Protein AF-A0A9P7HHT6-F1 (afdb_monomer_lite)

Sequence (71 aa):
MSSNGDAVILPTAAGGLANYPQARVTSFTGNHRTLYISGITSRRADGTLDGVKTNEDGTHSLDVKSKHAYA

Organism: NCBI:txid221167

pLDDT: mean 80.57, std 11.28, range [39.28, 92.06]

Structure (mmCIF, N/CA/C/O backbone):
data_AF-A0A9P7HHT6-F1
#
_entry.id   AF-A0A9P7HHT6-F1
#
loop_
_atom_site.group_PDB
_atom_site.id
_atom_site.type_symbol
_atom_site.label_atom_id
_atom_site.label_alt_id
_atom_site.label_comp_id
_atom_site.label_asym_id
_atom_site.label_entity_id
_atom_site.label_seq_id
_atom_site.pdbx_PDB_ins_code
_atom_site.Cartn_x
_atom_site.Cartn_y
_atom_site.Cartn_z
_atom_site.occupancy
_atom_site.B_iso_or_equiv
_atom_site.auth_seq_id
_atom_site.auth_comp_id
_atom_site.auth_asym_id
_atom_site.auth_atom_id
_atom_site.pdbx_PDB_model_num
ATOM 1 N N . MET A 1 1 ? 5.648 -4.316 -24.093 1.00 61.31 1 MET A N 1
ATOM 2 C CA . MET A 1 1 ? 5.326 -3.374 -23.007 1.00 61.31 1 MET A CA 1
ATOM 3 C C . MET A 1 1 ? 4.359 -2.339 -23.527 1.00 61.31 1 MET A C 1
ATOM 5 O O . MET A 1 1 ? 4.590 -1.805 -24.608 1.00 61.31 1 MET A O 1
ATOM 9 N N . SER A 1 2 ? 3.275 -2.085 -22.793 1.00 74.31 2 SER A N 1
ATOM 10 C CA . SER A 1 2 ? 2.421 -0.931 -23.096 1.00 74.31 2 SER A CA 1
ATOM 11 C C . SER A 1 2 ? 3.195 0.375 -22.862 1.00 74.31 2 SER A C 1
ATOM 13 O O . SER A 1 2 ? 4.214 0.366 -22.167 1.00 74.31 2 SER A O 1
ATOM 15 N N . SER A 1 3 ? 2.710 1.508 -23.382 1.00 75.88 3 SER A N 1
ATOM 16 C CA . SER A 1 3 ? 3.294 2.829 -23.077 1.00 75.88 3 SER A CA 1
ATOM 17 C C . SER A 1 3 ? 3.370 3.105 -21.569 1.00 75.88 3 SER A C 1
ATOM 19 O O . SER A 1 3 ? 4.235 3.844 -21.115 1.00 75.88 3 SER A O 1
ATOM 21 N N . ASN A 1 4 ? 2.491 2.464 -20.793 1.00 79.81 4 ASN A N 1
ATOM 22 C CA . ASN A 1 4 ? 2.386 2.586 -19.342 1.00 79.81 4 ASN A CA 1
ATOM 23 C C . ASN A 1 4 ? 3.048 1.405 -18.602 1.00 79.81 4 ASN A C 1
ATOM 25 O O . ASN A 1 4 ? 2.716 1.140 -17.442 1.00 79.81 4 ASN A O 1
ATOM 29 N N . GLY A 1 5 ? 3.934 0.662 -19.274 1.00 85.62 5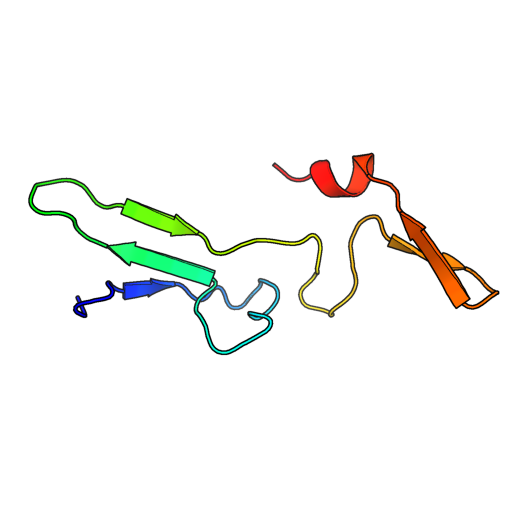 GLY A N 1
ATOM 30 C CA . GLY A 1 5 ? 4.570 -0.544 -18.743 1.00 85.62 5 GLY A CA 1
ATOM 31 C C . GLY A 1 5 ? 3.622 -1.737 -18.616 1.00 85.62 5 GLY A C 1
ATOM 32 O O . GLY A 1 5 ? 2.501 -1.726 -19.133 1.00 85.62 5 GLY A O 1
ATOM 33 N N . ASP A 1 6 ? 4.075 -2.771 -17.916 1.00 90.94 6 ASP A N 1
ATOM 34 C CA . ASP A 1 6 ? 3.310 -3.996 -17.682 1.00 90.94 6 ASP A CA 1
ATOM 35 C C . ASP A 1 6 ? 2.758 -4.014 -16.248 1.00 90.94 6 ASP A C 1
ATOM 37 O O . ASP A 1 6 ? 3.450 -3.669 -15.287 1.00 90.94 6 ASP A O 1
ATOM 41 N N . ALA A 1 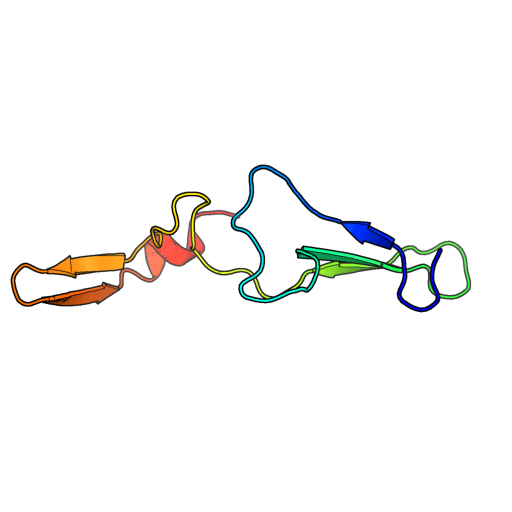7 ? 1.479 -4.368 -16.107 1.00 90.06 7 ALA A N 1
ATOM 42 C CA . ALA A 1 7 ? 0.787 -4.406 -14.822 1.00 90.06 7 ALA A CA 1
ATOM 43 C C . ALA A 1 7 ? 1.155 -5.662 -14.019 1.00 90.06 7 ALA A C 1
ATOM 45 O O . ALA A 1 7 ? 1.180 -6.765 -14.561 1.00 90.06 7 ALA A O 1
ATOM 46 N N . VAL A 1 8 ? 1.356 -5.494 -12.712 1.00 89.94 8 VAL A N 1
ATOM 47 C CA . VAL A 1 8 ? 1.524 -6.589 -11.751 1.00 89.94 8 VAL A CA 1
ATOM 48 C C . VAL A 1 8 ? 0.300 -6.623 -10.842 1.00 89.94 8 VAL A C 1
ATOM 50 O O . VAL A 1 8 ? -0.009 -5.641 -10.159 1.00 89.94 8 VAL A O 1
ATOM 53 N N . ILE A 1 9 ? -0.405 -7.755 -10.857 1.00 88.62 9 ILE A N 1
ATOM 54 C CA . ILE A 1 9 ? -1.568 -8.031 -10.010 1.00 88.62 9 ILE A CA 1
ATOM 55 C C . ILE A 1 9 ? -1.281 -9.322 -9.241 1.00 88.62 9 ILE A C 1
ATOM 57 O O . ILE A 1 9 ? -1.129 -10.386 -9.837 1.00 88.62 9 ILE A O 1
ATOM 61 N N . LEU A 1 10 ? -1.185 -9.219 -7.920 1.00 83.94 10 LEU A N 1
ATOM 62 C CA . LEU A 1 10 ? -0.982 -10.323 -6.992 1.00 83.94 10 LEU A CA 1
ATOM 63 C C . LEU A 1 10 ? -2.353 -10.860 -6.549 1.00 83.94 10 LEU A C 1
ATOM 65 O O . LEU A 1 10 ? -3.114 -10.112 -5.927 1.00 83.94 10 LEU A O 1
ATOM 69 N N . PRO A 1 11 ? -2.665 -12.143 -6.807 1.00 76.44 11 PRO A N 1
ATOM 70 C CA . PRO A 1 11 ? -3.957 -12.739 -6.452 1.00 76.44 11 PRO A CA 1
ATOM 71 C C . PRO A 1 11 ? -4.228 -12.801 -4.945 1.00 76.44 11 PRO A C 1
ATOM 73 O O . PRO A 1 11 ? -5.376 -12.873 -4.525 1.00 76.44 11 PRO A O 1
ATOM 76 N N . THR A 1 12 ? -3.170 -12.820 -4.133 1.00 76.25 12 THR A N 1
ATOM 77 C CA . THR A 1 12 ? -3.232 -13.023 -2.678 1.00 76.25 12 THR A CA 1
ATOM 78 C C . THR A 1 12 ? -3.252 -11.724 -1.877 1.00 76.25 12 THR A C 1
ATOM 80 O O . THR A 1 12 ? -3.485 -11.753 -0.670 1.00 76.25 12 THR A O 1
ATOM 83 N N . ALA A 1 13 ? -2.988 -10.586 -2.519 1.00 72.06 13 ALA A N 1
ATOM 84 C CA . ALA A 1 13 ? -2.990 -9.288 -1.861 1.00 72.06 13 ALA A CA 1
ATOM 85 C C . ALA A 1 13 ? -4.388 -8.659 -1.894 1.00 72.06 13 ALA A C 1
ATOM 87 O O . ALA A 1 13 ? -5.234 -9.019 -2.714 1.00 72.06 13 ALA A O 1
ATOM 88 N N . ALA A 1 14 ? -4.625 -7.683 -1.013 1.00 74.94 14 ALA A N 1
ATOM 89 C CA . ALA A 1 14 ? -5.839 -6.886 -1.087 1.00 74.94 14 ALA A CA 1
ATOM 90 C C . ALA A 1 14 ? -5.961 -6.260 -2.487 1.00 74.94 14 ALA A C 1
ATOM 92 O O . ALA A 1 14 ? -5.009 -5.674 -3.017 1.00 74.94 14 ALA A O 1
ATOM 93 N N . GLY A 1 15 ? -7.137 -6.415 -3.098 1.00 71.44 15 GLY A N 1
ATOM 94 C CA . GLY A 1 15 ? -7.437 -5.777 -4.373 1.00 71.44 15 GLY A CA 1
ATOM 95 C C . GLY A 1 15 ? -7.277 -4.260 -4.266 1.00 71.44 15 GLY A C 1
ATOM 96 O O . GLY A 1 15 ? -7.537 -3.673 -3.209 1.00 71.44 15 GLY A O 1
ATOM 97 N N . GLY A 1 16 ? -6.846 -3.629 -5.362 1.00 67.31 16 GLY A N 1
ATOM 98 C CA . GLY A 1 16 ? -6.796 -2.172 -5.450 1.00 67.31 16 GLY A CA 1
ATOM 99 C C . GLY A 1 16 ? -8.152 -1.567 -5.077 1.00 67.31 16 GLY A C 1
ATOM 100 O O . GLY A 1 16 ? -9.201 -2.114 -5.412 1.00 67.31 16 GLY A O 1
ATOM 101 N N . LEU A 1 17 ? -8.142 -0.438 -4.364 1.00 69.25 17 LEU A N 1
ATOM 102 C CA . LEU A 1 17 ? -9.379 0.260 -3.976 1.00 69.25 17 LEU A CA 1
ATOM 103 C C . LEU A 1 17 ? -10.134 0.846 -5.184 1.00 69.25 17 LEU A C 1
ATOM 105 O O . LEU A 1 17 ? -11.295 1.219 -5.064 1.00 69.25 17 LEU A O 1
ATOM 109 N N . ALA A 1 18 ? -9.473 0.918 -6.338 1.00 76.88 18 ALA A N 1
ATOM 110 C CA . ALA A 1 18 ? -10.051 1.253 -7.630 1.00 76.88 18 ALA A CA 1
ATOM 111 C C . ALA A 1 18 ? -9.352 0.431 -8.729 1.00 76.88 18 ALA A C 1
ATOM 113 O O . ALA A 1 18 ? -8.458 -0.369 -8.449 1.00 76.88 18 ALA A O 1
ATOM 114 N N . ASN A 1 19 ? -9.734 0.657 -9.988 1.00 81.56 19 ASN A N 1
ATOM 115 C CA . ASN A 1 19 ? -9.228 -0.072 -11.155 1.00 81.56 19 ASN A CA 1
ATOM 116 C C . ASN A 1 19 ? -7.800 0.361 -11.555 1.00 81.56 19 ASN A C 1
ATOM 118 O O . ASN A 1 19 ? -7.576 0.884 -12.647 1.00 81.56 19 ASN A O 1
ATOM 122 N N . TYR A 1 20 ? -6.824 0.151 -10.671 1.00 83.81 20 TYR A N 1
ATOM 123 C CA . TYR A 1 20 ? -5.394 0.303 -10.943 1.00 83.81 20 TYR A CA 1
ATOM 124 C C . TYR A 1 20 ? -4.613 -0.919 -10.426 1.00 83.81 20 TYR A C 1
ATOM 126 O O . TYR A 1 20 ? -5.020 -1.536 -9.439 1.00 83.81 20 TYR A O 1
ATOM 134 N N . PRO A 1 21 ? -3.502 -1.309 -11.082 1.00 87.56 21 PRO A N 1
ATOM 135 C CA . PRO A 1 21 ? -2.712 -2.460 -10.652 1.00 87.56 21 PRO A CA 1
ATOM 136 C C . PRO A 1 21 ? -1.894 -2.145 -9.393 1.00 87.56 21 PRO A C 1
ATOM 138 O O . PRO A 1 21 ? -1.576 -0.990 -9.108 1.00 87.56 21 PRO A O 1
ATOM 141 N N . GLN A 1 22 ? -1.505 -3.180 -8.650 1.00 89.62 22 GLN A N 1
ATOM 142 C CA . GLN A 1 22 ? -0.706 -3.021 -7.428 1.00 89.62 22 GLN A CA 1
ATOM 143 C C . GLN A 1 22 ? 0.704 -2.509 -7.721 1.00 89.62 22 GLN A C 1
ATOM 145 O O . GLN A 1 22 ? 1.256 -1.745 -6.933 1.00 89.62 22 GLN A O 1
ATOM 150 N N . ALA A 1 23 ? 1.269 -2.887 -8.866 1.00 91.00 23 ALA A N 1
ATOM 151 C CA . ALA A 1 23 ? 2.496 -2.287 -9.355 1.00 91.00 23 ALA A CA 1
ATOM 152 C C . ALA A 1 23 ? 2.544 -2.244 -10.886 1.00 91.00 23 ALA A C 1
ATOM 154 O O . ALA A 1 23 ? 1.764 -2.906 -11.580 1.00 91.00 23 ALA A O 1
ATOM 155 N N . ARG A 1 24 ? 3.476 -1.453 -11.418 1.00 91.25 24 ARG A N 1
ATOM 156 C CA . ARG A 1 24 ? 3.804 -1.406 -12.846 1.00 91.25 24 ARG A CA 1
ATOM 157 C C . ARG A 1 24 ? 5.300 -1.553 -13.043 1.00 91.25 24 ARG A C 1
ATOM 159 O O . ARG A 1 24 ? 6.076 -0.829 -12.422 1.00 91.25 24 ARG A O 1
ATOM 166 N N . VAL A 1 25 ? 5.691 -2.457 -13.933 1.00 91.12 25 VAL A N 1
ATOM 167 C CA . VAL A 1 25 ? 7.069 -2.567 -14.410 1.00 91.12 25 VAL A CA 1
ATOM 168 C C . VAL A 1 25 ? 7.195 -1.703 -15.653 1.00 91.12 25 VAL A C 1
ATOM 170 O O . VAL A 1 25 ? 6.517 -1.948 -16.651 1.00 91.12 25 VAL A O 1
ATOM 173 N N . THR A 1 26 ? 8.061 -0.702 -15.610 1.00 88.19 26 THR A N 1
ATOM 174 C CA . THR A 1 26 ? 8.433 0.075 -16.791 1.00 88.19 26 THR A CA 1
ATOM 175 C C . THR A 1 26 ? 9.898 -0.178 -17.118 1.00 88.19 26 THR A C 1
ATOM 177 O O . THR A 1 26 ? 10.731 -0.427 -16.243 1.00 88.19 26 THR A O 1
ATOM 180 N N . SER A 1 27 ? 10.228 -0.114 -18.401 1.00 79.50 27 SER A N 1
ATOM 181 C CA . SER A 1 27 ? 11.609 0.064 -18.826 1.00 79.50 27 SER A CA 1
ATOM 182 C C . SER A 1 27 ? 11.789 1.520 -19.193 1.00 79.50 27 SER A C 1
ATOM 184 O O . SER A 1 27 ? 11.143 2.006 -20.119 1.00 79.50 27 SER A O 1
ATOM 186 N N . PHE A 1 28 ? 12.659 2.211 -18.467 1.00 66.62 28 PHE A N 1
ATOM 187 C CA . PHE A 1 28 ? 13.223 3.448 -18.980 1.00 66.62 28 PHE A CA 1
ATOM 188 C C . PHE A 1 28 ? 14.358 3.083 -19.934 1.00 66.62 28 PHE A C 1
ATOM 190 O O . PHE A 1 28 ? 15.049 2.086 -19.736 1.00 66.62 28 PHE A O 1
ATOM 19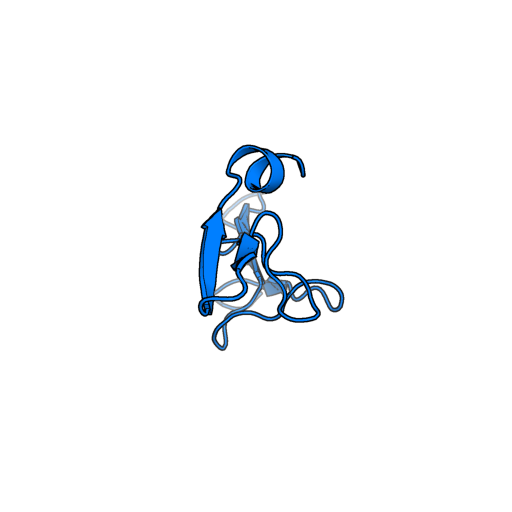7 N N . THR A 1 29 ? 14.501 3.867 -20.996 1.00 63.97 29 THR A N 1
ATOM 198 C CA . THR A 1 29 ? 15.547 3.756 -22.021 1.00 63.97 29 THR A CA 1
ATOM 199 C C . THR A 1 29 ? 16.892 3.29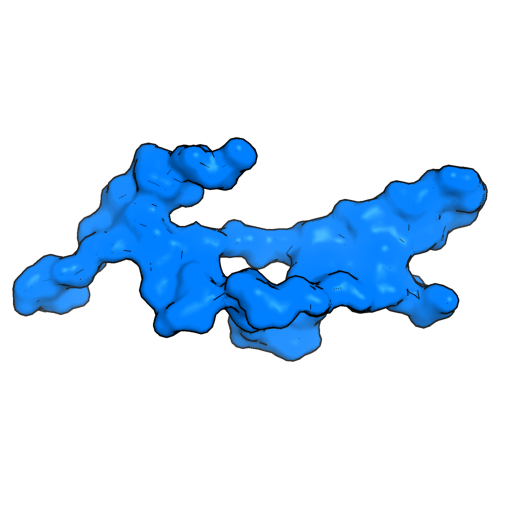3 -21.435 1.00 63.97 29 THR A C 1
ATOM 201 O O . THR A 1 29 ? 17.498 4.022 -20.652 1.00 63.97 29 THR A O 1
ATOM 204 N N . GLY A 1 30 ? 17.343 2.081 -21.789 1.00 67.62 30 GLY A N 1
ATOM 205 C CA . GLY A 1 30 ? 18.574 1.463 -21.273 1.00 67.62 30 GLY A CA 1
ATOM 206 C C . GLY A 1 30 ? 18.370 0.041 -20.725 1.00 67.62 30 GLY A C 1
ATOM 207 O O . GLY A 1 30 ? 17.382 -0.620 -21.035 1.00 67.62 30 GLY A O 1
ATOM 208 N N . ASN A 1 31 ? 19.310 -0.430 -19.894 1.00 77.62 31 ASN A N 1
ATOM 209 C CA . ASN A 1 31 ? 19.312 -1.778 -19.292 1.00 77.62 31 ASN A CA 1
ATOM 210 C C . ASN A 1 31 ? 18.628 -1.849 -17.910 1.00 77.62 31 ASN A C 1
ATOM 212 O O . ASN A 1 31 ? 18.786 -2.836 -17.191 1.00 77.62 31 ASN A O 1
ATOM 216 N N . HIS A 1 32 ? 17.879 -0.817 -17.512 1.00 78.88 32 HIS A N 1
ATOM 217 C CA . HIS A 1 32 ? 17.223 -0.759 -16.206 1.00 78.88 32 HIS A CA 1
ATOM 218 C C . HIS A 1 32 ? 15.715 -1.001 -16.321 1.00 78.88 32 HIS A C 1
ATOM 220 O O . HIS A 1 32 ? 15.054 -0.579 -17.271 1.00 78.88 32 HIS A O 1
ATOM 226 N N . ARG A 1 33 ? 15.163 -1.685 -15.317 1.00 84.75 33 ARG A N 1
ATOM 227 C CA . ARG A 1 33 ? 13.720 -1.838 -15.122 1.00 84.75 33 ARG A CA 1
ATOM 228 C C . ARG A 1 33 ? 13.346 -1.169 -13.811 1.00 84.75 33 ARG A C 1
ATOM 230 O O . ARG A 1 33 ? 14.024 -1.376 -12.807 1.00 84.75 33 ARG A O 1
ATOM 237 N N . THR A 1 34 ? 12.268 -0.403 -13.826 1.00 88.75 34 THR A N 1
ATOM 238 C CA . THR A 1 34 ? 11.741 0.279 -12.647 1.00 88.75 34 THR A CA 1
ATOM 239 C C . THR A 1 34 ? 10.393 -0.330 -12.297 1.00 88.75 34 THR A C 1
ATOM 241 O O . THR A 1 34 ? 9.517 -0.451 -13.152 1.00 88.75 34 THR A O 1
ATOM 244 N N . LEU A 1 35 ? 10.229 -0.731 -11.038 1.00 91.00 35 LEU A N 1
ATOM 245 C CA . LEU A 1 35 ? 8.953 -1.182 -10.494 1.00 91.00 35 LEU A CA 1
ATOM 246 C C . LEU A 1 35 ? 8.343 -0.041 -9.678 1.00 91.00 35 LEU A C 1
ATOM 248 O O . LEU A 1 35 ? 8.872 0.324 -8.631 1.00 91.00 35 LEU A O 1
ATOM 252 N N . TYR A 1 36 ? 7.229 0.507 -10.149 1.00 90.50 36 TYR A N 1
ATOM 253 C CA . TYR A 1 36 ? 6.435 1.473 -9.396 1.00 90.50 36 TYR A CA 1
ATOM 254 C C . TYR A 1 36 ? 5.381 0.724 -8.593 1.00 90.50 36 TYR A C 1
ATOM 256 O O . TYR A 1 36 ? 4.535 0.048 -9.179 1.00 90.50 36 TYR A O 1
ATOM 264 N N . ILE A 1 37 ? 5.437 0.847 -7.270 1.00 90.81 37 ILE A N 1
ATOM 265 C CA . ILE A 1 37 ? 4.493 0.223 -6.341 1.00 90.81 37 ILE A CA 1
ATOM 266 C C . ILE A 1 37 ? 3.440 1.266 -5.968 1.00 90.81 37 ILE A C 1
ATOM 268 O O . ILE A 1 37 ? 3.774 2.387 -5.583 1.00 90.81 37 ILE A O 1
ATOM 272 N N . SER A 1 38 ? 2.168 0.907 -6.114 1.00 89.25 38 SER A N 1
ATOM 273 C CA . SER A 1 38 ? 1.045 1.746 -5.689 1.00 89.25 38 SER A CA 1
ATOM 274 C C . SER A 1 38 ? 1.044 1.930 -4.165 1.00 89.25 38 SER A C 1
ATOM 276 O O . SER A 1 38 ? 1.679 1.170 -3.441 1.00 89.25 38 SER A O 1
ATOM 278 N N . GLY A 1 39 ? 0.299 2.912 -3.648 1.00 86.12 39 GLY A N 1
ATOM 279 C CA . GLY A 1 39 ? 0.127 3.066 -2.199 1.00 86.12 39 GLY A CA 1
ATOM 280 C C . GLY A 1 39 ? -0.419 1.782 -1.562 1.00 86.12 39 GLY A C 1
ATOM 281 O O . GLY A 1 39 ? -1.494 1.313 -1.937 1.00 86.12 39 GLY A O 1
ATOM 282 N N . ILE A 1 40 ? 0.324 1.220 -0.607 1.00 85.94 40 ILE A N 1
ATOM 283 C CA . ILE A 1 40 ? -0.059 0.018 0.141 1.00 85.94 40 ILE A CA 1
ATOM 284 C C . ILE A 1 40 ? -0.603 0.431 1.509 1.00 85.94 40 ILE A C 1
ATOM 286 O O . ILE A 1 40 ? -0.122 1.375 2.132 1.00 85.94 40 ILE A O 1
ATOM 290 N N . THR A 1 41 ? -1.628 -0.277 1.975 1.00 85.25 41 THR A N 1
ATOM 291 C CA . THR A 1 41 ? -2.240 -0.075 3.295 1.00 85.25 41 THR A CA 1
ATOM 292 C C . THR A 1 41 ? -2.174 -1.374 4.093 1.00 85.25 41 THR A C 1
ATOM 294 O O . THR A 1 41 ? -1.908 -2.429 3.525 1.00 85.25 41 THR A O 1
ATOM 297 N N . SER A 1 42 ? -2.492 -1.332 5.390 1.00 84.75 42 SER A N 1
ATOM 298 C CA . SER A 1 42 ? -2.571 -2.533 6.237 1.00 84.75 42 SER A CA 1
ATOM 299 C C . SER A 1 42 ? -3.810 -3.407 5.976 1.00 84.75 42 SER A C 1
ATOM 301 O O . SER A 1 42 ? -4.140 -4.283 6.777 1.00 84.75 42 SER A O 1
ATOM 303 N N . ARG A 1 43 ? -4.535 -3.157 4.880 1.00 86.06 43 ARG A N 1
ATOM 304 C CA . ARG A 1 43 ? -5.721 -3.920 4.505 1.00 86.06 43 ARG A CA 1
ATOM 305 C C . ARG A 1 43 ? -5.330 -5.320 4.047 1.00 86.06 43 ARG A C 1
ATOM 307 O O . ARG A 1 43 ? -4.531 -5.483 3.128 1.00 86.06 43 ARG A O 1
ATOM 314 N N . ARG A 1 44 ? -5.944 -6.325 4.662 1.00 83.25 44 ARG A N 1
ATOM 315 C CA . ARG A 1 44 ? -5.835 -7.734 4.284 1.00 83.25 44 ARG A CA 1
ATOM 316 C C . ARG A 1 44 ? -6.776 -8.067 3.128 1.00 83.25 44 ARG A C 1
ATOM 318 O O . ARG A 1 44 ? -7.683 -7.303 2.795 1.00 83.25 44 ARG A O 1
ATOM 325 N N . ALA A 1 45 ? -6.572 -9.236 2.523 1.00 81.81 45 ALA A N 1
ATOM 326 C CA . ALA A 1 45 ? -7.409 -9.723 1.427 1.00 81.81 45 ALA A CA 1
ATOM 327 C C . ALA A 1 45 ? -8.886 -9.911 1.829 1.00 81.81 45 ALA A C 1
ATOM 329 O O . ALA A 1 45 ? -9.769 -9.705 1.002 1.00 81.81 45 ALA A O 1
ATOM 330 N N . ASP A 1 46 ? -9.159 -10.221 3.100 1.00 84.12 46 ASP A N 1
ATOM 331 C CA . ASP A 1 46 ? -10.516 -10.317 3.664 1.00 84.12 46 ASP A CA 1
ATOM 332 C C . ASP A 1 46 ? -11.176 -8.947 3.930 1.00 84.12 46 ASP A C 1
ATOM 334 O O . ASP A 1 46 ? -12.330 -8.871 4.346 1.00 84.12 46 ASP A O 1
ATOM 338 N N . GLY A 1 47 ? -10.456 -7.850 3.681 1.00 81.12 47 GLY A N 1
ATOM 339 C CA . GLY A 1 47 ? -10.922 -6.487 3.893 1.00 81.12 47 GLY A CA 1
ATOM 340 C C . GLY A 1 47 ? -10.704 -5.940 5.303 1.00 81.12 47 GLY A C 1
ATOM 341 O O . GLY A 1 47 ? -10.915 -4.741 5.492 1.00 81.12 47 GLY A O 1
ATOM 342 N N . THR A 1 48 ? -10.237 -6.750 6.257 1.00 85.56 48 THR A N 1
ATOM 343 C CA . THR A 1 48 ? -9.867 -6.278 7.599 1.00 85.56 48 THR A CA 1
ATOM 344 C C . THR A 1 48 ? -8.600 -5.425 7.551 1.00 85.56 48 THR A C 1
ATOM 346 O O . THR A 1 48 ? -7.775 -5.551 6.646 1.00 85.56 48 THR A O 1
ATOM 349 N N . LEU A 1 49 ? -8.434 -4.530 8.524 1.00 85.69 49 LEU A N 1
ATOM 350 C CA . LEU A 1 49 ? -7.248 -3.684 8.642 1.00 85.69 49 LEU A CA 1
ATOM 351 C C . LEU A 1 49 ? -6.367 -4.206 9.771 1.00 85.69 49 LEU A C 1
ATOM 353 O O . LEU A 1 49 ? -6.819 -4.319 10.910 1.00 85.69 49 LEU A O 1
ATOM 357 N N . ASP A 1 50 ? -5.100 -4.486 9.476 1.00 84.56 50 ASP A N 1
ATOM 358 C CA . ASP A 1 50 ? -4.150 -4.776 10.542 1.00 84.56 50 ASP A CA 1
ATOM 359 C C . ASP A 1 50 ? -3.918 -3.541 11.418 1.00 84.56 50 ASP A C 1
ATOM 361 O O . ASP A 1 50 ? -3.919 -2.402 10.926 1.00 84.56 50 ASP A O 1
ATOM 365 N N . GLY A 1 51 ? -3.762 -3.783 12.718 1.00 83.56 51 GLY A N 1
ATOM 366 C CA . GLY A 1 51 ? -3.607 -2.751 13.742 1.00 83.56 51 GLY A CA 1
ATOM 367 C C . GLY A 1 51 ? -4.838 -1.876 13.990 1.00 83.56 51 GLY A C 1
ATOM 368 O O . GLY A 1 51 ? -4.713 -0.839 14.637 1.00 83.56 51 GLY A O 1
ATOM 369 N N . VAL A 1 52 ? -6.023 -2.246 13.491 1.00 88.19 52 VAL A N 1
ATOM 370 C CA . VAL A 1 52 ? -7.280 -1.542 13.794 1.00 88.19 52 VAL A CA 1
ATOM 371 C C . VAL A 1 52 ? -8.215 -2.465 14.565 1.00 88.19 52 VAL A C 1
ATOM 373 O O . VAL A 1 52 ? -8.513 -3.572 14.121 1.00 88.19 52 VAL A O 1
ATOM 376 N N . LYS A 1 53 ? -8.709 -1.988 15.708 1.00 88.81 53 LYS A N 1
ATOM 377 C CA . LYS A 1 53 ? -9.803 -2.617 16.455 1.00 88.81 53 LYS A CA 1
ATOM 378 C C . LYS A 1 53 ? -11.052 -1.756 16.368 1.00 88.81 53 LYS A C 1
ATOM 380 O O . LYS A 1 53 ? -10.969 -0.538 16.495 1.00 88.81 53 LYS A O 1
ATOM 385 N N . THR A 1 54 ? -12.198 -2.401 16.189 1.00 89.44 54 THR A N 1
ATOM 386 C CA . THR A 1 54 ? -13.509 -1.775 16.381 1.00 89.44 54 THR A CA 1
ATOM 387 C C . THR A 1 54 ? -13.949 -2.041 17.814 1.00 89.44 54 THR A C 1
ATOM 389 O O . THR A 1 54 ? -13.957 -3.194 18.246 1.00 89.44 54 THR A O 1
ATOM 392 N N . ASN A 1 55 ? -14.255 -0.978 18.546 1.00 89.88 55 ASN A N 1
ATOM 393 C CA . ASN A 1 55 ? -14.721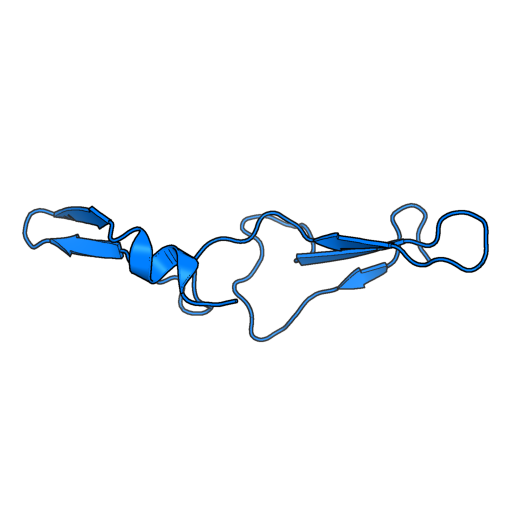 -1.034 19.926 1.00 89.88 55 ASN A CA 1
ATOM 394 C C . ASN A 1 55 ? -16.236 -1.285 19.969 1.00 89.88 55 ASN A C 1
ATOM 396 O O . ASN A 1 55 ? -16.929 -1.161 18.959 1.00 89.88 55 ASN A O 1
ATOM 400 N N . GLU A 1 56 ? -16.761 -1.624 21.147 1.00 92.06 56 GLU A N 1
ATOM 401 C CA . GLU A 1 56 ? -18.190 -1.920 21.343 1.00 92.06 56 GLU A CA 1
ATOM 402 C C . GLU A 1 56 ? -19.103 -0.721 21.038 1.00 92.06 56 GLU A C 1
ATOM 404 O O . GLU A 1 56 ? -20.243 -0.898 20.620 1.00 92.06 56 GLU A O 1
ATOM 409 N N . ASP A 1 57 ? -18.585 0.499 21.185 1.00 91.81 57 ASP A N 1
ATOM 410 C CA . ASP A 1 57 ? -19.273 1.755 20.863 1.00 91.81 57 ASP A CA 1
ATOM 411 C C . ASP A 1 57 ? -19.216 2.126 19.367 1.00 91.81 57 ASP A C 1
ATOM 413 O O . ASP A 1 57 ? -19.697 3.185 18.963 1.00 91.81 57 ASP A O 1
ATOM 417 N N . GLY A 1 58 ? -18.616 1.268 18.534 1.00 88.56 58 GLY A N 1
ATOM 418 C CA . GLY A 1 58 ? -18.434 1.492 17.101 1.00 88.56 58 GLY A CA 1
ATOM 419 C C . GLY A 1 58 ? -17.262 2.410 16.744 1.00 88.56 58 GLY A C 1
ATOM 420 O O . GLY A 1 58 ? -17.014 2.635 15.559 1.00 88.56 58 GLY A O 1
ATOM 421 N N . THR A 1 59 ? -16.511 2.922 17.722 1.00 91.31 59 THR A N 1
ATOM 422 C CA . THR A 1 59 ? -15.282 3.680 17.453 1.00 91.31 59 THR A CA 1
ATOM 423 C C . THR A 1 59 ? -14.143 2.759 17.020 1.00 91.31 59 THR A C 1
ATOM 425 O O . THR A 1 59 ? -14.156 1.549 17.260 1.00 91.31 59 THR A O 1
ATOM 428 N N . HIS A 1 60 ? -13.124 3.330 16.374 1.00 89.56 60 HIS A N 1
ATOM 429 C CA . HIS A 1 60 ? -11.939 2.588 15.956 1.00 89.56 60 HIS A CA 1
ATOM 430 C C . HIS A 1 60 ? -10.708 3.019 16.748 1.00 89.56 60 HIS A C 1
ATOM 432 O O . HIS A 1 60 ? -10.366 4.201 16.799 1.00 89.56 60 HIS A O 1
ATOM 438 N N . SER A 1 61 ? -10.00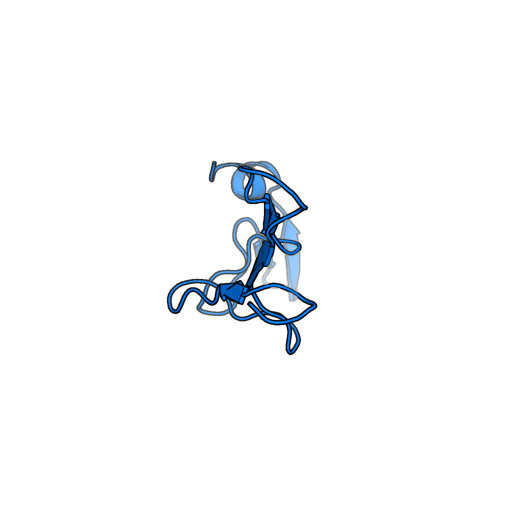0 2.043 17.308 1.00 89.69 61 SER A N 1
ATOM 439 C CA . SER A 1 61 ? -8.692 2.240 17.928 1.00 89.69 61 SER A CA 1
ATOM 440 C C . SER A 1 61 ? -7.590 1.750 17.001 1.00 89.69 61 SER A C 1
ATOM 442 O O . SER A 1 61 ? -7.683 0.677 16.402 1.00 89.69 61 SER A O 1
ATOM 444 N N . LEU A 1 62 ? -6.541 2.560 16.892 1.00 87.62 62 LEU A N 1
ATOM 445 C CA . LEU A 1 62 ? -5.416 2.333 16.002 1.00 87.62 62 LEU A CA 1
ATOM 446 C C . LEU A 1 62 ? -4.146 2.044 16.805 1.00 87.62 62 LEU A C 1
ATOM 448 O O . LEU A 1 62 ? -3.681 2.902 17.551 1.00 87.62 62 LEU A O 1
ATOM 452 N N . ASP A 1 63 ? -3.546 0.880 16.578 1.00 85.00 63 ASP A N 1
ATOM 453 C CA . ASP A 1 63 ? -2.174 0.592 16.979 1.00 85.00 63 ASP A CA 1
ATOM 454 C C . ASP A 1 63 ? -1.231 0.789 15.784 1.00 85.00 63 ASP A C 1
ATOM 456 O O . ASP A 1 63 ? -1.211 0.038 14.809 1.00 85.00 63 ASP A O 1
ATOM 460 N N . VAL A 1 64 ? -0.436 1.853 15.853 1.00 78.19 64 VAL A N 1
ATOM 461 C CA . VAL A 1 64 ? 0.500 2.221 14.786 1.00 78.19 64 VAL A CA 1
ATOM 462 C C . VAL A 1 64 ? 1.690 1.260 14.727 1.00 78.19 64 VAL A C 1
ATOM 464 O O . VAL A 1 64 ? 2.264 1.089 13.652 1.00 78.19 64 VAL A O 1
ATOM 467 N N . LYS A 1 65 ? 2.062 0.599 15.834 1.00 73.00 65 LYS A N 1
ATOM 468 C CA . LYS A 1 65 ? 3.197 -0.339 15.836 1.00 73.00 65 LYS A CA 1
ATOM 469 C C . LYS A 1 65 ? 2.869 -1.599 15.046 1.00 73.00 65 LYS A C 1
ATOM 471 O O . LYS A 1 65 ? 3.673 -2.006 14.212 1.00 73.00 65 LYS A O 1
ATOM 476 N N . SER A 1 66 ? 1.678 -2.163 15.231 1.00 64.75 66 SER A N 1
ATOM 477 C CA . SER A 1 66 ? 1.222 -3.301 14.421 1.00 64.75 66 SER A CA 1
ATOM 478 C C . SER A 1 66 ? 1.063 -2.949 12.940 1.00 64.75 66 SER A C 1
ATOM 480 O O . SER A 1 66 ? 1.356 -3.787 12.095 1.00 64.75 66 SER A O 1
ATOM 482 N N . LYS A 1 67 ? 0.730 -1.697 12.589 1.00 58.19 67 LYS A N 1
ATOM 483 C CA . LYS A 1 67 ? 0.680 -1.263 11.178 1.00 58.19 67 LYS A CA 1
ATOM 484 C C . LYS A 1 67 ? 2.019 -1.283 10.431 1.00 58.19 67 LYS A C 1
ATOM 486 O O . LYS A 1 67 ? 1.993 -1.336 9.206 1.00 58.19 67 LYS A O 1
ATOM 491 N N . HIS A 1 68 ? 3.153 -1.225 11.131 1.00 56.59 68 HIS A N 1
ATOM 492 C CA . HIS A 1 68 ? 4.490 -1.150 10.520 1.00 56.59 68 HIS A CA 1
ATOM 493 C C . HIS A 1 68 ? 5.330 -2.422 10.719 1.00 56.59 68 HIS A C 1
ATOM 495 O O . HIS A 1 68 ? 6.465 -2.471 10.257 1.00 56.59 68 HIS A O 1
ATOM 501 N N . ALA A 1 69 ? 4.809 -3.443 11.409 1.00 53.12 69 ALA A N 1
ATOM 502 C CA . ALA A 1 69 ? 5.582 -4.629 11.793 1.00 53.12 69 ALA A CA 1
ATOM 503 C C . ALA A 1 69 ? 5.786 -5.662 10.665 1.00 53.12 69 ALA A C 1
ATOM 505 O O . ALA A 1 69 ? 6.459 -6.665 10.884 1.00 53.12 69 ALA A O 1
ATOM 506 N N . TYR A 1 70 ? 5.239 -5.426 9.472 1.00 49.22 70 TYR A N 1
ATOM 507 C CA . TYR A 1 70 ? 5.508 -6.237 8.286 1.00 49.22 70 TYR A CA 1
ATOM 508 C C . TYR A 1 70 ? 6.404 -5.454 7.322 1.00 49.22 70 TYR A C 1
ATOM 510 O O . TYR A 1 70 ? 5.919 -4.612 6.564 1.00 49.22 70 TYR A O 1
ATOM 518 N N . ALA A 1 71 ? 7.704 -5.744 7.380 1.00 39.28 71 ALA A N 1
ATOM 519 C CA . ALA A 1 71 ? 8.697 -5.429 6.357 1.00 39.28 71 ALA A CA 1
ATOM 520 C C . ALA A 1 71 ? 9.406 -6.725 5.953 1.00 39.28 71 ALA A C 1
ATOM 522 O O . ALA A 1 71 ? 9.761 -7.496 6.875 1.00 39.28 71 ALA A O 1
#

Secondary structure (DSSP, 8-state):
-BTTBEEE--TTSPPPSSSS-SEEEEEETTTEEEEEEPPP-SB-TTS-BTTEEE-TTS-EEE-HHHHH---

Foldseek 3Di:
DPPQADADADPFAADDPDPHGQWGWDDDPDDDIDIGGDDDAQQGNVRDHFQWDQDPVRDIDGDVVRRPPPD

Radius of gyration: 16.48 Å; chains: 1; bounding box: 39×17×44 Å